Protein AF-X1JE78-F1 (afdb_monomer_lite)

InterPro domains:
  IPR003374 ApbE-like superfamily [G3DSA:3.10.520.10] (1-49)
  IPR003374 ApbE-like superfamily [SSF143631] (2-48)

pLDDT: mean 96.13, std 4.04, range [74.38, 98.38]

Sequence (49 aa):
EADALATSVFVIGPDDGMSLVESLKDVEALIIDSGRKVTKSSGLLEYIK

Organism: NCBI:txid412755

Foldseek 3Di:
DCVVLVVVLVVVDPPVSLVVQQVDPPGWDWDQDPVRDIDIHPCVVVVPD

Structure (mmCIF, N/CA/C/O backbone):
data_AF-X1JE78-F1
#
_entry.id   AF-X1JE78-F1
#
loop_
_atom_site.group_PDB
_atom_site.id
_atom_site.type_symbol
_atom_site.label_atom_id
_atom_site.label_alt_id
_atom_site.label_comp_id
_atom_site.label_asym_id
_atom_site.label_entity_id
_atom_site.label_seq_id
_atom_site.pdbx_PDB_ins_code
_atom_site.Cartn_x
_atom_site.Cartn_y
_atom_site.Cartn_z
_atom_site.occupancy
_atom_site.B_iso_or_equiv
_atom_site.auth_seq_id
_atom_site.auth_comp_id
_atom_site.auth_asym_id
_atom_site.auth_atom_id
_atom_site.pdbx_PDB_model_num
ATOM 1 N N . GLU A 1 1 ? 1.706 -4.560 -12.645 1.00 82.25 1 GLU A N 1
ATOM 2 C CA . GLU A 1 1 ? 2.170 -4.940 -11.289 1.00 82.25 1 GLU A CA 1
ATOM 3 C C . GLU A 1 1 ? 1.156 -4.589 -10.208 1.00 82.25 1 GLU A C 1
ATOM 5 O O . GLU A 1 1 ? 0.899 -5.430 -9.357 1.00 82.25 1 GLU A O 1
ATOM 10 N N . ALA A 1 2 ? 0.521 -3.413 -10.285 1.00 95.44 2 ALA A N 1
ATOM 11 C CA . ALA A 1 2 ? -0.463 -2.949 -9.304 1.00 95.44 2 ALA A CA 1
ATOM 12 C C . ALA A 1 2 ? -1.566 -3.964 -8.928 1.00 95.44 2 ALA A C 1
ATOM 14 O O . ALA A 1 2 ? -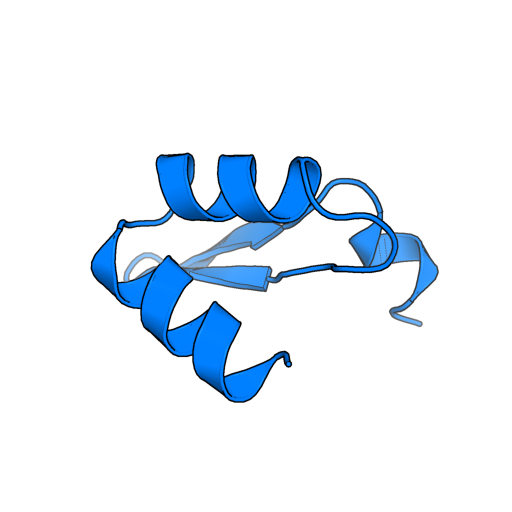1.896 -4.056 -7.757 1.00 95.44 2 ALA A O 1
ATOM 15 N N . ASP A 1 3 ? -2.099 -4.749 -9.873 1.00 96.75 3 ASP A N 1
ATOM 16 C CA . ASP A 1 3 ? -3.177 -5.724 -9.606 1.00 96.75 3 ASP A CA 1
ATOM 17 C C . ASP A 1 3 ? -2.762 -6.833 -8.614 1.00 96.75 3 ASP A C 1
ATOM 19 O O . ASP A 1 3 ? -3.398 -7.061 -7.581 1.00 96.75 3 ASP A O 1
ATOM 23 N N . ALA A 1 4 ? -1.611 -7.463 -8.871 1.00 96.62 4 ALA A N 1
ATOM 24 C CA . ALA A 1 4 ? -1.047 -8.467 -7.974 1.00 96.62 4 ALA A CA 1
ATOM 25 C C . ALA A 1 4 ? -0.630 -7.850 -6.629 1.00 96.62 4 ALA A C 1
ATOM 27 O O . ALA A 1 4 ? -0.931 -8.416 -5.579 1.00 96.62 4 ALA A O 1
ATOM 28 N N . LEU A 1 5 ? 0.003 -6.670 -6.649 1.00 97.50 5 LEU A N 1
ATOM 29 C CA . LEU A 1 5 ? 0.428 -5.974 -5.432 1.00 97.50 5 LEU A CA 1
ATOM 30 C C . LEU A 1 5 ? -0.756 -5.557 -4.557 1.00 97.50 5 LEU A C 1
ATOM 32 O O . LE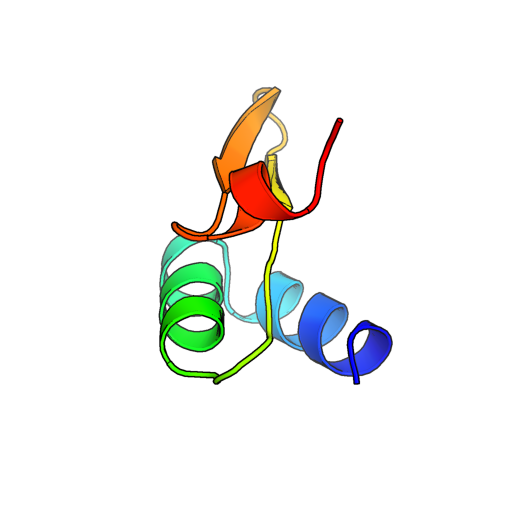U A 1 5 ? -0.691 -5.737 -3.347 1.00 97.50 5 LEU A O 1
ATOM 36 N N . ALA A 1 6 ? -1.850 -5.070 -5.142 1.00 98.06 6 ALA A N 1
ATOM 37 C CA . ALA A 1 6 ? -3.059 -4.719 -4.403 1.00 98.06 6 ALA A CA 1
ATOM 38 C C . ALA A 1 6 ? -3.638 -5.939 -3.674 1.00 98.06 6 ALA A C 1
ATOM 40 O O . ALA A 1 6 ? -4.000 -5.844 -2.502 1.00 98.06 6 ALA A O 1
ATOM 41 N N . THR A 1 7 ? -3.652 -7.103 -4.331 1.00 97.62 7 THR A N 1
ATOM 42 C CA . THR A 1 7 ? -4.078 -8.362 -3.705 1.00 97.62 7 THR A CA 1
ATOM 43 C C . THR A 1 7 ? -3.134 -8.772 -2.574 1.00 97.62 7 THR A C 1
ATOM 45 O O . THR A 1 7 ? -3.593 -9.114 -1.486 1.00 97.62 7 THR A O 1
ATOM 48 N N . SER A 1 8 ? -1.817 -8.704 -2.792 1.00 97.56 8 SER A N 1
ATOM 49 C CA . SER A 1 8 ? -0.824 -9.018 -1.759 1.00 97.56 8 SER A CA 1
ATOM 50 C C . SER A 1 8 ? -0.950 -8.100 -0.543 1.00 97.56 8 SER A C 1
ATOM 52 O O . SER A 1 8 ? -1.057 -8.608 0.570 1.00 97.56 8 SER A O 1
ATOM 54 N N . VAL A 1 9 ? -1.009 -6.780 -0.753 1.00 97.94 9 VAL A N 1
ATOM 55 C CA . VAL A 1 9 ? -1.196 -5.752 0.288 1.00 97.94 9 VAL A CA 1
ATOM 56 C C . VAL A 1 9 ? -2.489 -5.988 1.067 1.00 97.94 9 VAL A C 1
ATOM 58 O O . VAL A 1 9 ? -2.491 -5.903 2.293 1.00 97.94 9 VAL A O 1
ATOM 61 N N . PHE A 1 10 ? -3.580 -6.346 0.384 1.00 97.75 10 PHE A N 1
ATOM 62 C CA . PHE A 1 10 ? -4.849 -6.655 1.041 1.00 97.75 10 PHE A CA 1
ATOM 63 C C . PHE A 1 10 ? -4.754 -7.876 1.970 1.00 97.75 10 PHE A C 1
ATOM 65 O O . PHE A 1 10 ? -5.322 -7.858 3.059 1.00 97.75 10 PHE A O 1
ATOM 72 N N . VAL A 1 11 ? -4.027 -8.923 1.564 1.00 97.94 11 VAL A N 1
ATOM 73 C CA . VAL A 1 11 ? -3.876 -10.160 2.351 1.00 97.94 11 VAL A CA 1
ATOM 74 C C . VAL A 1 11 ? -2.944 -9.979 3.554 1.00 97.94 11 VAL A C 1
ATOM 76 O O . VAL A 1 11 ? -3.245 -10.507 4.622 1.00 97.94 11 VAL A O 1
ATOM 79 N N . ILE A 1 12 ? -1.830 -9.253 3.405 1.00 96.69 12 ILE A N 1
ATOM 80 C CA . ILE A 1 12 ? -0.851 -9.043 4.494 1.00 96.69 12 ILE A CA 1
ATOM 81 C C . ILE A 1 12 ? -1.269 -7.947 5.482 1.00 96.69 12 ILE A C 1
ATOM 83 O O . ILE A 1 12 ? -0.795 -7.927 6.612 1.00 96.69 12 ILE A O 1
ATOM 87 N N . GLY A 1 13 ? -2.198 -7.072 5.090 1.00 96.50 13 GLY A N 1
ATOM 88 C CA . GLY A 1 13 ? -2.744 -6.027 5.949 1.00 96.50 13 GLY A CA 1
ATOM 89 C C . GLY A 1 13 ? -2.076 -4.661 5.758 1.00 96.50 13 GLY A C 1
ATOM 90 O O . GLY A 1 13 ? -1.082 -4.530 5.045 1.00 96.50 13 GLY A O 1
ATOM 91 N N . PRO A 1 14 ? -2.643 -3.605 6.369 1.00 96.38 14 PRO A N 1
ATOM 92 C CA . PRO A 1 14 ? -2.323 -2.223 6.017 1.00 96.38 14 PRO A CA 1
ATOM 93 C C . PRO A 1 14 ? -0.911 -1.779 6.415 1.00 96.38 14 PRO A C 1
ATOM 95 O O . PRO A 1 14 ? -0.291 -1.037 5.659 1.00 96.38 14 PRO A O 1
ATOM 98 N N . ASP A 1 15 ? -0.400 -2.224 7.565 1.00 96.56 15 ASP A N 1
ATOM 99 C CA . ASP A 1 15 ? 0.899 -1.774 8.085 1.00 96.56 15 ASP A CA 1
ATOM 100 C C . ASP A 1 15 ? 2.065 -2.466 7.355 1.00 96.56 15 ASP A C 1
ATOM 102 O O . ASP A 1 15 ? 2.955 -1.803 6.810 1.00 96.56 15 ASP A O 1
ATOM 106 N N . ASP A 1 16 ? 2.021 -3.798 7.256 1.00 98.12 16 ASP A N 1
ATOM 107 C CA . ASP A 1 16 ? 3.010 -4.586 6.508 1.00 98.12 16 ASP A CA 1
ATOM 108 C C . ASP A 1 16 ? 2.904 -4.324 5.000 1.00 98.12 16 ASP A C 1
ATOM 110 O O . ASP A 1 16 ? 3.911 -4.227 4.298 1.00 98.12 16 ASP A O 1
ATOM 114 N N . GLY A 1 17 ? 1.681 -4.137 4.500 1.00 97.88 17 GLY A N 1
ATOM 115 C CA . GLY A 1 17 ? 1.418 -3.785 3.113 1.00 97.88 17 GLY A CA 1
ATOM 116 C C . GLY A 1 17 ? 1.971 -2.422 2.729 1.00 97.88 17 GLY A C 1
ATOM 117 O O . GLY A 1 17 ? 2.582 -2.299 1.669 1.00 97.88 17 GLY A O 1
ATOM 118 N N . MET A 1 18 ? 1.838 -1.414 3.595 1.00 98.12 18 MET A N 1
ATOM 119 C CA . MET A 1 18 ? 2.461 -0.114 3.350 1.00 98.12 18 MET A CA 1
ATOM 120 C C . MET A 1 18 ? 3.989 -0.200 3.433 1.00 98.12 18 MET A C 1
ATOM 122 O O . MET A 1 18 ? 4.676 0.375 2.596 1.00 98.12 18 MET A O 1
ATOM 126 N N . SER A 1 19 ? 4.531 -0.980 4.372 1.00 98.38 19 SER A N 1
ATOM 127 C CA . SER A 1 19 ? 5.982 -1.201 4.469 1.00 98.38 19 SER A CA 1
ATOM 128 C C . SER A 1 19 ? 6.560 -1.861 3.209 1.00 98.38 19 SER A C 1
ATOM 130 O O . SER A 1 19 ? 7.643 -1.488 2.758 1.00 98.38 19 SER A O 1
ATOM 132 N N . LEU A 1 20 ? 5.829 -2.806 2.602 1.00 97.81 20 LEU A N 1
ATOM 133 C CA . LEU A 1 20 ? 6.184 -3.384 1.303 1.00 97.81 20 LEU A CA 1
ATOM 134 C C . LEU A 1 20 ? 6.168 -2.318 0.202 1.00 97.81 20 LEU A C 1
ATOM 136 O O . LEU A 1 20 ? 7.129 -2.235 -0.558 1.00 97.81 20 LEU A O 1
ATOM 140 N N . VAL A 1 21 ? 5.112 -1.503 0.125 1.00 98.06 21 VAL A N 1
ATOM 141 C CA . VAL A 1 21 ? 4.994 -0.425 -0.872 1.00 98.06 21 VAL A CA 1
ATOM 142 C C . VAL A 1 21 ? 6.178 0.540 -0.785 1.00 98.06 21 VAL A C 1
ATOM 144 O O . VAL A 1 21 ? 6.833 0.759 -1.794 1.00 98.06 21 VAL A O 1
ATOM 147 N N . GLU A 1 22 ? 6.527 1.024 0.409 1.00 98.38 22 GLU A N 1
ATOM 148 C CA . GLU A 1 22 ? 7.665 1.942 0.615 1.00 98.38 22 GLU A CA 1
ATOM 149 C C . GLU A 1 22 ? 9.027 1.322 0.244 1.00 98.38 22 GLU A C 1
ATOM 151 O O . GLU A 1 22 ? 9.989 2.035 -0.035 1.00 98.38 22 GLU A O 1
ATOM 156 N N . SER A 1 23 ? 9.139 -0.011 0.242 1.00 98.06 23 SER A N 1
ATOM 157 C CA . SER A 1 23 ? 10.368 -0.710 -0.160 1.00 98.06 23 SER A CA 1
ATOM 158 C C . SER A 1 23 ? 10.545 -0.821 -1.680 1.00 98.06 23 SER A C 1
ATOM 160 O O . SER A 1 23 ? 11.647 -1.114 -2.154 1.00 98.06 23 SER A O 1
ATOM 162 N N . LEU A 1 24 ? 9.471 -0.614 -2.448 1.00 97.50 24 LEU A N 1
ATOM 163 C CA . LEU A 1 24 ? 9.447 -0.770 -3.896 1.00 97.50 24 LEU A CA 1
ATOM 164 C C . LEU A 1 24 ? 9.607 0.588 -4.575 1.00 97.50 24 LEU A C 1
ATOM 166 O O . LEU A 1 24 ? 8.832 1.516 -4.369 1.00 97.50 24 LEU A O 1
ATOM 170 N N . LYS A 1 25 ? 10.615 0.692 -5.439 1.00 95.44 25 LYS A N 1
ATOM 171 C CA . LYS A 1 25 ? 10.838 1.907 -6.218 1.00 95.44 25 LYS A CA 1
ATOM 172 C C . LYS A 1 25 ? 9.702 2.111 -7.228 1.00 95.44 25 LYS A C 1
ATOM 174 O O . LYS A 1 25 ? 9.305 1.159 -7.893 1.00 95.44 25 LYS A O 1
ATOM 179 N N . ASP A 1 26 ? 9.259 3.359 -7.378 1.00 94.31 26 ASP A N 1
ATOM 180 C CA . ASP A 1 26 ? 8.250 3.788 -8.358 1.00 94.31 26 ASP A CA 1
ATOM 181 C C . ASP A 1 26 ? 6.862 3.129 -8.147 1.00 94.31 26 ASP A C 1
ATOM 183 O O . ASP A 1 26 ? 6.056 3.039 -9.076 1.00 94.31 26 ASP A O 1
ATOM 187 N N . VAL A 1 27 ? 6.568 2.679 -6.918 1.00 97.06 27 VAL A N 1
ATOM 188 C CA . VAL A 1 27 ? 5.275 2.111 -6.511 1.00 97.06 27 VAL A CA 1
ATOM 189 C C . VAL A 1 27 ? 4.660 2.975 -5.416 1.00 97.06 27 VAL A C 1
ATOM 191 O O . VAL A 1 27 ? 5.279 3.234 -4.394 1.00 97.06 27 VAL A O 1
ATOM 194 N N . GLU A 1 28 ? 3.398 3.358 -5.602 1.00 97.94 28 GLU A N 1
ATOM 195 C CA . GLU A 1 28 ? 2.632 4.132 -4.625 1.00 97.94 28 GLU A CA 1
ATOM 196 C C . GLU A 1 28 ? 1.292 3.449 -4.333 1.00 97.94 28 GLU A C 1
ATOM 198 O O . GLU A 1 28 ? 0.721 2.776 -5.199 1.00 97.94 28 GLU A O 1
ATOM 203 N N . ALA A 1 29 ? 0.762 3.633 -3.122 1.00 97.69 29 ALA A N 1
ATOM 204 C CA . ALA A 1 29 ? -0.499 3.028 -2.709 1.00 97.69 29 ALA A CA 1
ATOM 205 C C . ALA A 1 29 ? -1.340 3.935 -1.807 1.00 97.69 29 ALA A C 1
ATOM 207 O O . ALA A 1 29 ? -0.839 4.749 -1.030 1.00 97.69 29 ALA A O 1
ATOM 208 N N . LEU A 1 30 ? -2.653 3.722 -1.878 1.00 97.88 30 LEU A N 1
ATOM 209 C CA . LEU A 1 30 ? -3.661 4.309 -1.006 1.00 97.88 30 LEU A CA 1
ATOM 210 C C . LEU A 1 30 ? -4.499 3.177 -0.412 1.00 97.88 30 LEU A C 1
ATOM 212 O O . LEU A 1 30 ? -5.089 2.390 -1.149 1.00 97.88 30 LEU A O 1
ATOM 216 N N . ILE A 1 31 ? -4.580 3.119 0.911 1.00 97.81 31 ILE A N 1
ATOM 217 C CA . ILE A 1 31 ? -5.404 2.166 1.648 1.00 97.81 31 ILE A CA 1
ATOM 218 C C . ILE A 1 31 ? -6.512 2.944 2.350 1.00 97.81 31 ILE A C 1
ATOM 220 O O . ILE A 1 31 ? -6.249 3.920 3.056 1.00 97.81 31 ILE A O 1
ATOM 224 N N . ILE A 1 32 ? -7.751 2.498 2.156 1.00 97.56 32 ILE A N 1
ATOM 225 C CA . ILE A 1 32 ? -8.930 3.016 2.849 1.00 97.56 32 ILE A CA 1
ATOM 226 C C . ILE A 1 32 ? -9.521 1.860 3.646 1.00 97.56 32 ILE A C 1
ATOM 228 O O . ILE A 1 32 ? -9.943 0.861 3.062 1.00 97.56 32 ILE A O 1
ATOM 232 N N . ASP A 1 33 ? -9.532 1.980 4.970 1.00 95.56 33 ASP A N 1
ATOM 233 C CA . ASP A 1 33 ? -10.093 0.943 5.835 1.00 95.56 33 ASP A CA 1
ATOM 234 C C . ASP A 1 33 ? -11.616 1.089 6.025 1.00 95.56 33 ASP A C 1
ATOM 236 O O . ASP A 1 33 ? -12.254 2.045 5.570 1.00 95.56 33 ASP A O 1
ATOM 240 N N . SER A 1 34 ? -12.222 0.135 6.735 1.00 96.56 34 SER A N 1
ATOM 241 C CA . SER A 1 34 ? -13.657 0.154 7.050 1.00 96.56 34 SER A CA 1
ATOM 242 C C . SER A 1 34 ? -14.086 1.352 7.908 1.00 96.56 34 SER A C 1
ATOM 244 O O . SER A 1 34 ? -15.262 1.712 7.917 1.00 96.56 34 SER A O 1
ATOM 246 N N . GLY A 1 35 ? -13.149 1.969 8.632 1.00 97.75 35 GLY A N 1
ATOM 247 C CA . GLY A 1 35 ? -13.344 3.193 9.406 1.00 97.75 35 GLY A CA 1
ATOM 248 C C . GLY A 1 35 ? -13.165 4.472 8.586 1.00 97.75 35 GLY A C 1
ATOM 249 O O . GLY A 1 35 ? -13.269 5.562 9.148 1.00 97.75 35 GLY A O 1
ATOM 250 N N . ARG A 1 36 ? -12.925 4.364 7.270 1.00 96.81 36 ARG A N 1
ATOM 251 C CA . ARG A 1 36 ? -12.566 5.470 6.367 1.00 96.81 36 ARG A CA 1
ATOM 252 C C . ARG A 1 36 ? -11.242 6.146 6.726 1.00 96.81 36 ARG A C 1
ATOM 254 O O . ARG A 1 36 ? -10.996 7.271 6.286 1.00 96.81 36 ARG A O 1
ATOM 261 N N . LYS A 1 37 ? -10.379 5.491 7.505 1.00 96.50 37 LYS A N 1
ATOM 262 C CA . LYS A 1 37 ? -9.010 5.961 7.693 1.00 96.50 37 LYS A CA 1
ATOM 263 C C . LYS A 1 37 ? -8.275 5.787 6.373 1.00 96.50 37 LYS A C 1
ATOM 265 O O . LYS A 1 37 ? -8.345 4.733 5.745 1.00 96.50 37 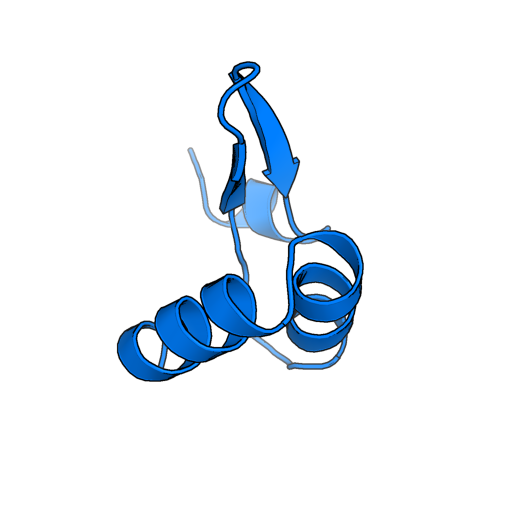LYS A O 1
ATOM 270 N N . VAL A 1 38 ? -7.569 6.837 5.982 1.00 96.25 38 VAL A N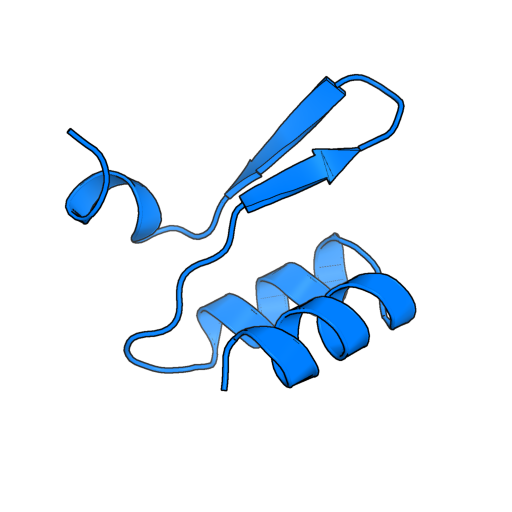 1
ATOM 271 C CA . VAL A 1 38 ? -6.734 6.848 4.788 1.00 96.25 38 VAL A CA 1
ATOM 272 C C . VAL A 1 38 ? -5.278 6.713 5.212 1.00 96.25 38 VAL A C 1
ATOM 274 O O . VAL A 1 38 ? -4.765 7.564 5.940 1.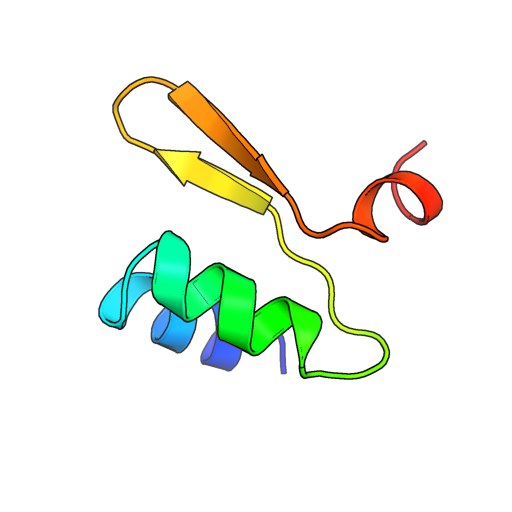00 96.25 38 VAL A O 1
ATOM 277 N N . THR A 1 39 ? -4.615 5.672 4.723 1.00 96.38 39 THR A N 1
ATOM 278 C CA . THR A 1 39 ? -3.161 5.499 4.808 1.00 96.38 39 THR A CA 1
ATOM 279 C C . THR A 1 39 ? -2.611 5.557 3.390 1.00 96.38 39 THR A C 1
ATOM 281 O O . THR A 1 39 ? -3.163 4.934 2.487 1.00 96.38 39 THR A O 1
ATOM 284 N N . LYS A 1 40 ? -1.547 6.320 3.166 1.00 97.44 40 LYS A N 1
ATOM 285 C CA . LYS A 1 40 ? -0.937 6.495 1.846 1.00 97.44 40 LYS A CA 1
ATOM 286 C C . LYS A 1 40 ? 0.569 6.357 1.943 1.00 97.44 40 LYS A C 1
ATOM 288 O O . LYS A 1 40 ? 1.121 6.685 2.995 1.00 97.44 40 LYS A O 1
ATOM 293 N N . SER A 1 41 ? 1.186 5.934 0.851 1.00 98.06 41 SER A N 1
ATOM 294 C CA . SER A 1 41 ? 2.634 5.985 0.719 1.00 98.06 41 SER A CA 1
ATOM 295 C C . SER A 1 41 ? 3.138 7.428 0.688 1.00 98.06 41 SER A C 1
ATOM 297 O O . SER A 1 41 ? 2.390 8.377 0.407 1.00 98.06 41 SER A O 1
ATOM 299 N N . SER A 1 42 ? 4.406 7.596 1.036 1.00 97.38 42 SER A N 1
ATOM 300 C CA . SER A 1 42 ? 5.063 8.882 1.232 1.00 97.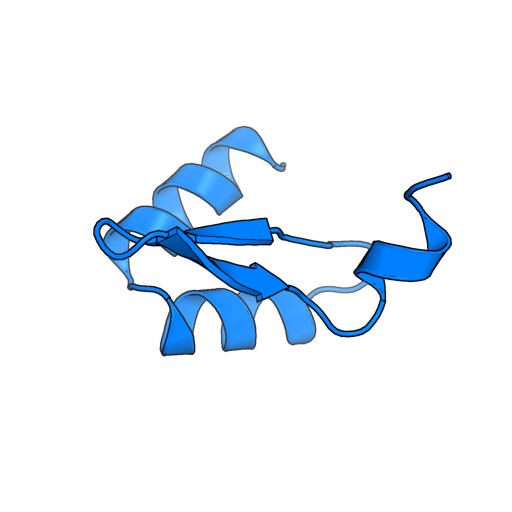38 42 SER A CA 1
ATOM 301 C C . SER A 1 42 ? 5.109 9.733 -0.044 1.00 97.38 42 SER A C 1
ATOM 303 O O . SER A 1 42 ? 4.904 10.947 0.037 1.00 97.38 42 SER A O 1
ATOM 305 N N . GLY A 1 43 ? 5.285 9.102 -1.211 1.00 97.25 43 GLY A N 1
ATOM 306 C CA . GLY A 1 43 ? 5.387 9.757 -2.518 1.00 97.25 43 GLY A CA 1
ATOM 307 C C . GLY A 1 43 ? 4.055 9.997 -3.237 1.00 97.25 43 GLY A C 1
ATOM 308 O O . GLY A 1 43 ? 4.002 10.786 -4.179 1.00 97.25 43 GLY A O 1
ATOM 309 N N . LEU A 1 44 ? 2.947 9.394 -2.785 1.00 97.19 44 LEU A N 1
ATOM 310 C CA . LEU A 1 44 ? 1.681 9.363 -3.535 1.00 97.19 44 LEU A CA 1
ATOM 311 C C . LEU A 1 44 ? 1.179 10.754 -3.960 1.00 97.19 44 LEU A C 1
ATOM 313 O O . LEU A 1 44 ? 0.596 10.909 -5.033 1.00 97.19 44 LEU A O 1
ATOM 317 N N . LEU A 1 45 ? 1.390 11.776 -3.126 1.00 94.62 45 LEU A N 1
ATOM 318 C CA . LEU A 1 45 ? 0.928 13.138 -3.408 1.00 94.62 45 LEU A CA 1
ATOM 319 C C . LEU A 1 45 ? 1.598 13.786 -4.626 1.00 94.62 45 LEU A C 1
ATOM 321 O O . LEU A 1 45 ? 1.029 14.715 -5.188 1.00 94.62 45 LEU A O 1
ATOM 325 N N . GLU A 1 46 ? 2.762 13.309 -5.059 1.00 95.38 46 GLU A N 1
ATOM 326 C CA . GLU A 1 46 ? 3.429 13.817 -6.262 1.00 95.38 46 GLU A CA 1
ATOM 327 C C . GLU A 1 46 ? 2.692 13.408 -7.551 1.00 95.38 46 GLU A C 1
ATOM 329 O O . GLU A 1 46 ? 2.834 14.054 -8.590 1.00 95.38 46 GLU A O 1
ATOM 334 N N . TYR A 1 47 ? 1.855 12.368 -7.472 1.00 93.00 47 TYR A N 1
ATOM 335 C CA . TYR A 1 47 ? 1.156 11.769 -8.610 1.00 93.00 47 TYR A CA 1
ATOM 336 C C . TYR A 1 47 ? -0.325 12.155 -8.704 1.00 93.00 47 TYR A C 1
ATOM 338 O O . TYR A 1 47 ? -0.954 11.919 -9.738 1.00 93.00 47 TYR A O 1
ATOM 346 N N . ILE A 1 48 ? -0.897 12.747 -7.652 1.00 90.25 48 ILE A N 1
ATOM 347 C CA . ILE A 1 48 ? -2.318 13.107 -7.591 1.00 90.25 48 ILE A CA 1
ATOM 348 C C . ILE A 1 48 ? -2.451 14.636 -7.624 1.00 90.25 48 ILE A C 1
ATOM 350 O O . ILE A 1 48 ? -1.903 15.323 -6.766 1.00 90.25 48 ILE A O 1
ATOM 354 N N . LYS A 1 49 ? -3.178 15.158 -8.622 1.00 74.38 49 LYS A N 1
ATOM 355 C CA . LYS A 1 49 ? -3.507 16.587 -8.785 1.00 74.38 49 LYS A CA 1
ATOM 356 C C . LYS A 1 49 ? -4.888 16.925 -8.241 1.00 74.38 49 LYS A C 1
ATOM 358 O O . LYS A 1 49 ? -5.799 16.088 -8.420 1.00 74.38 49 LYS A O 1
#

Radius of gyration: 10.41 Å; chains: 1; bounding box: 24×27×21 Å

Secondary structure (DSSP, 8-state):
-HHHHHHHHHHH-HHHHHHHHHHSTT---EEE-TT--EEE-TTGGGT--